Protein AF-R0AGB7-F1 (afdb_monomer_lite)

Structure (mmCIF, N/CA/C/O backbone):
data_AF-R0AGB7-F1
#
_entry.id   AF-R0AGB7-F1
#
loop_
_atom_site.group_PDB
_atom_site.id
_atom_site.type_symbol
_atom_site.label_atom_id
_atom_site.label_alt_id
_atom_site.label_comp_id
_atom_site.label_asym_id
_atom_site.label_entity_id
_atom_site.label_seq_id
_atom_site.pdbx_PDB_ins_code
_atom_site.Cartn_x
_atom_site.Cartn_y
_atom_site.Cartn_z
_atom_site.occupancy
_atom_site.B_iso_or_equiv
_atom_site.auth_seq_id
_atom_site.auth_comp_id
_atom_site.auth_asym_id
_atom_site.auth_atom_id
_atom_site.pdbx_PDB_model_num
ATOM 1 N N . MET A 1 1 ? 14.551 -3.564 -21.714 1.00 48.34 1 MET A N 1
ATOM 2 C CA . MET A 1 1 ? 14.029 -2.762 -20.595 1.00 48.34 1 MET A CA 1
ATOM 3 C C . MET A 1 1 ? 13.090 -3.671 -19.826 1.00 48.34 1 MET A C 1
ATOM 5 O O . MET A 1 1 ? 12.051 -4.036 -20.356 1.00 48.34 1 MET A O 1
ATOM 9 N N . THR A 1 2 ? 13.529 -4.186 -18.683 1.00 55.19 2 THR A N 1
ATOM 10 C CA . THR A 1 2 ? 12.694 -5.018 -17.810 1.00 55.19 2 THR A CA 1
ATOM 11 C C . THR A 1 2 ? 11.779 -4.091 -17.030 1.00 55.19 2 THR A C 1
ATOM 13 O O . THR A 1 2 ? 12.260 -3.230 -16.302 1.00 55.19 2 THR A O 1
ATOM 16 N N . THR A 1 3 ? 10.471 -4.218 -17.233 1.00 63.75 3 THR A N 1
ATOM 17 C CA . THR A 1 3 ? 9.470 -3.510 -16.433 1.00 63.75 3 THR A CA 1
ATOM 18 C C . THR A 1 3 ? 9.668 -3.885 -14.968 1.00 63.75 3 THR A C 1
ATOM 20 O O . THR A 1 3 ? 9.782 -5.070 -14.649 1.00 63.75 3 THR A O 1
ATOM 23 N N . LEU A 1 4 ? 9.748 -2.889 -14.090 1.00 74.00 4 LEU A N 1
ATOM 24 C CA . LEU A 1 4 ? 9.882 -3.125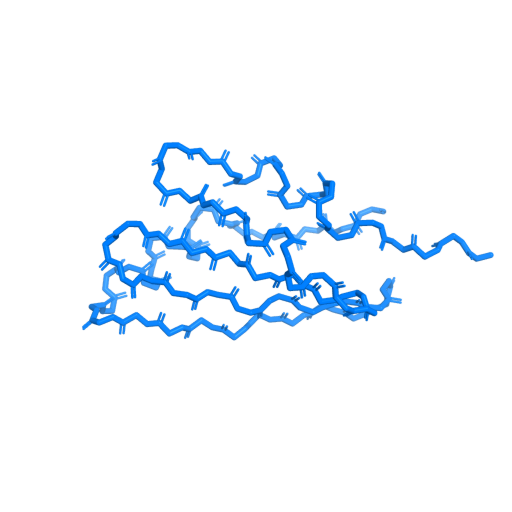 -12.662 1.00 74.00 4 LEU A CA 1
ATOM 25 C C . LEU A 1 4 ? 8.653 -3.874 -12.127 1.00 74.00 4 LEU A C 1
ATOM 27 O O . LEU A 1 4 ? 7.517 -3.485 -12.403 1.00 74.00 4 LEU A O 1
ATOM 31 N N . ASN A 1 5 ? 8.885 -4.932 -11.349 1.00 81.81 5 ASN A N 1
ATOM 32 C CA . ASN A 1 5 ? 7.818 -5.662 -10.672 1.00 81.81 5 ASN A CA 1
ATOM 33 C C . ASN A 1 5 ? 7.532 -5.015 -9.310 1.00 81.81 5 ASN A C 1
ATOM 35 O O . ASN A 1 5 ? 8.116 -5.394 -8.299 1.00 81.81 5 ASN A O 1
ATOM 39 N N . ILE A 1 6 ? 6.639 -4.028 -9.321 1.00 82.12 6 ILE A N 1
ATOM 40 C CA . ILE A 1 6 ? 6.242 -3.242 -8.149 1.00 82.12 6 ILE A CA 1
ATOM 41 C C . ILE A 1 6 ? 5.717 -4.102 -6.991 1.00 82.12 6 ILE A C 1
ATOM 43 O O . ILE A 1 6 ? 6.066 -3.843 -5.843 1.00 82.12 6 ILE A O 1
ATOM 47 N N . GLU A 1 7 ? 4.932 -5.146 -7.267 1.00 84.12 7 GLU A N 1
ATOM 48 C CA . GLU A 1 7 ? 4.381 -6.016 -6.220 1.00 84.12 7 GLU A CA 1
ATOM 49 C C . GLU A 1 7 ? 5.483 -6.747 -5.464 1.00 84.12 7 GLU A C 1
ATOM 51 O O . GLU A 1 7 ? 5.451 -6.831 -4.239 1.00 84.12 7 GLU A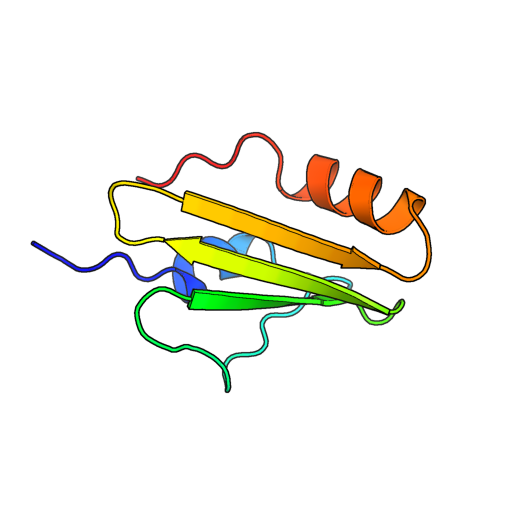 O 1
ATOM 56 N N . ARG A 1 8 ? 6.484 -7.254 -6.192 1.00 85.12 8 ARG A N 1
ATOM 57 C CA . ARG A 1 8 ? 7.605 -7.963 -5.578 1.00 85.12 8 ARG A CA 1
ATOM 58 C C . ARG A 1 8 ? 8.401 -7.050 -4.651 1.00 85.12 8 ARG A C 1
ATOM 60 O O . ARG A 1 8 ? 8.796 -7.487 -3.576 1.00 85.12 8 ARG A O 1
ATOM 67 N N . GLU A 1 9 ? 8.634 -5.806 -5.059 1.00 86.06 9 GLU A N 1
ATOM 68 C CA . GLU A 1 9 ? 9.374 -4.847 -4.235 1.00 86.06 9 GLU A CA 1
ATOM 69 C C . GLU A 1 9 ? 8.561 -4.424 -3.001 1.00 86.06 9 GLU A C 1
ATOM 71 O O . GLU A 1 9 ? 9.091 -4.403 -1.889 1.00 86.06 9 GLU A O 1
ATOM 76 N N . LEU A 1 10 ? 7.254 -4.181 -3.168 1.00 86.88 10 LEU A N 1
ATOM 77 C CA . LEU A 1 10 ? 6.345 -3.843 -2.068 1.00 86.88 10 LEU A CA 1
ATOM 78 C C . LEU A 1 10 ? 6.078 -5.007 -1.109 1.00 86.88 10 LEU A C 1
ATOM 80 O O . LEU A 1 10 ? 5.755 -4.777 0.054 1.00 86.88 10 LEU A O 1
ATOM 84 N N . GLY A 1 11 ? 6.255 -6.251 -1.555 1.00 86.94 11 GLY A N 1
ATOM 85 C CA . GLY A 1 11 ? 6.122 -7.437 -0.710 1.00 86.94 11 GLY A CA 1
ATOM 86 C C . GLY A 1 11 ? 7.026 -7.399 0.525 1.00 86.94 11 GLY A C 1
ATOM 87 O O . GLY A 1 11 ? 6.635 -7.896 1.575 1.00 86.94 11 GLY A O 1
ATOM 88 N N . ASN A 1 12 ? 8.184 -6.734 0.443 1.00 87.44 12 ASN A N 1
ATOM 89 C CA . ASN A 1 12 ? 9.089 -6.553 1.586 1.00 87.44 12 ASN A CA 1
ATOM 90 C C . ASN A 1 12 ? 8.529 -5.615 2.667 1.00 87.44 12 ASN A C 1
ATOM 92 O O . ASN A 1 12 ? 8.986 -5.651 3.807 1.00 87.44 12 ASN A O 1
ATOM 96 N N . PHE A 1 13 ? 7.556 -4.779 2.308 1.00 87.75 13 PHE A N 1
ATOM 97 C CA . PHE A 1 13 ? 6.874 -3.855 3.211 1.00 87.75 13 PHE A CA 1
ATOM 98 C C . PHE A 1 13 ? 5.531 -4.415 3.694 1.00 87.75 13 PHE A C 1
ATOM 100 O O . PHE A 1 13 ? 4.893 -3.815 4.554 1.00 87.75 13 PHE A O 1
ATOM 107 N N . CYS A 1 14 ? 5.096 -5.570 3.190 1.00 90.19 14 CYS A N 1
ATOM 108 C CA . CYS A 1 14 ? 3.920 -6.247 3.720 1.00 90.19 14 CYS A CA 1
ATOM 109 C C . CYS A 1 14 ? 4.241 -6.927 5.051 1.00 90.19 14 CYS A C 1
ATOM 111 O O . CYS A 1 14 ? 5.314 -7.503 5.235 1.00 90.19 14 CYS A O 1
ATOM 113 N N . ASN A 1 15 ? 3.291 -6.888 5.977 1.00 90.56 15 ASN A N 1
ATOM 114 C CA . ASN A 1 15 ? 3.383 -7.547 7.274 1.00 90.56 15 ASN A CA 1
ATOM 115 C C . ASN A 1 15 ? 1.975 -7.874 7.800 1.00 90.56 15 ASN A C 1
ATOM 117 O O . ASN A 1 15 ? 1.023 -7.961 7.030 1.00 90.56 15 ASN A O 1
ATOM 121 N N . GLU A 1 16 ? 1.849 -8.080 9.109 1.00 90.00 16 GLU A N 1
ATOM 122 C CA . GLU A 1 16 ? 0.573 -8.360 9.777 1.00 90.00 16 GLU A CA 1
ATOM 123 C C . GLU A 1 16 ? -0.444 -7.215 9.650 1.00 90.00 16 GLU A C 1
ATOM 125 O O . GLU A 1 16 ? -1.635 -7.468 9.727 1.00 90.00 16 GLU A O 1
ATOM 130 N N . ASN A 1 17 ? 0.022 -5.979 9.449 1.00 89.69 17 ASN A N 1
ATOM 131 C CA . ASN A 1 17 ? -0.810 -4.778 9.387 1.00 89.69 17 ASN A CA 1
ATOM 132 C C . ASN A 1 17 ? -0.953 -4.210 7.971 1.00 89.69 17 ASN A C 1
ATOM 134 O O . ASN A 1 17 ? -1.860 -3.418 7.736 1.00 89.69 17 ASN A O 1
ATOM 138 N N . TYR A 1 18 ? -0.038 -4.540 7.057 1.00 92.19 18 TYR A N 1
ATOM 139 C CA . TYR A 1 18 ? -0.011 -4.013 5.696 1.00 92.19 18 TYR A CA 1
ATOM 140 C C . TYR A 1 18 ? -0.039 -5.145 4.679 1.00 92.19 18 TYR A C 1
ATOM 142 O O . TYR A 1 18 ? 0.820 -6.030 4.678 1.00 92.19 18 TYR A O 1
ATOM 150 N N . HIS A 1 19 ? -1.003 -5.078 3.771 1.00 93.06 19 HIS A N 1
ATOM 151 C CA . HIS A 1 19 ? -1.281 -6.126 2.801 1.00 93.06 19 HIS A CA 1
ATOM 152 C C . HIS A 1 19 ? -1.342 -5.557 1.390 1.00 93.06 19 HIS A C 1
ATOM 154 O O . HIS A 1 19 ? -1.842 -4.455 1.177 1.00 93.06 19 HIS A O 1
ATOM 160 N N . LEU A 1 20 ? -0.868 -6.328 0.413 1.00 92.19 20 LEU A N 1
ATOM 161 C CA . LEU A 1 20 ? -1.039 -6.009 -0.999 1.00 92.19 20 LEU A CA 1
ATOM 162 C C . LEU A 1 20 ? -2.361 -6.563 -1.515 1.00 92.19 20 LEU A C 1
ATOM 164 O O . LEU A 1 20 ? -2.673 -7.742 -1.349 1.00 92.19 20 LEU A O 1
ATOM 168 N N . LEU A 1 21 ? -3.098 -5.717 -2.222 1.00 89.44 21 LEU A N 1
ATOM 169 C CA . LEU A 1 21 ? -4.272 -6.109 -2.977 1.00 89.44 21 LEU A CA 1
ATOM 170 C C . LEU A 1 21 ? -3.843 -6.541 -4.388 1.00 89.44 21 LEU A C 1
ATOM 172 O O . LEU A 1 21 ? -3.888 -5.763 -5.341 1.00 89.44 21 LEU A O 1
ATOM 176 N N . SER A 1 22 ? -3.407 -7.795 -4.505 1.00 76.31 22 SER A N 1
ATOM 177 C CA . SER A 1 22 ? -2.846 -8.389 -5.733 1.00 76.31 22 SER A CA 1
ATOM 178 C C . SER A 1 22 ? -3.816 -8.427 -6.921 1.00 76.31 22 SER A C 1
ATOM 180 O O . SER A 1 22 ? -3.404 -8.474 -8.077 1.00 76.31 22 SER A O 1
ATOM 182 N N . GLU A 1 23 ? -5.122 -8.354 -6.664 1.00 78.31 23 GLU A N 1
ATOM 183 C CA . GLU A 1 23 ? -6.152 -8.313 -7.710 1.00 78.31 23 GLU A CA 1
ATOM 184 C C . GLU A 1 23 ? -6.173 -6.984 -8.488 1.00 78.31 23 GLU A C 1
ATOM 186 O O . GLU A 1 23 ? -6.720 -6.924 -9.589 1.00 78.31 23 GLU A O 1
ATOM 191 N N . TYR A 1 24 ? -5.560 -5.922 -7.948 1.00 70.62 24 TYR A N 1
ATOM 192 C CA . TYR A 1 24 ? -5.538 -4.579 -8.543 1.00 70.62 24 TYR A CA 1
ATOM 193 C C . TYR A 1 24 ? -4.216 -4.218 -9.235 1.00 70.62 24 TYR A C 1
ATOM 195 O O . TYR A 1 24 ? -3.964 -3.047 -9.531 1.00 70.62 24 TYR A O 1
ATOM 203 N N . HIS A 1 25 ? -3.381 -5.208 -9.553 1.00 68.31 25 HIS A N 1
ATOM 204 C CA . HIS A 1 25 ? -2.137 -4.960 -10.270 1.00 68.31 25 HIS A CA 1
ATOM 205 C C . HIS A 1 25 ? -2.376 -4.653 -11.752 1.00 68.31 25 HIS A C 1
A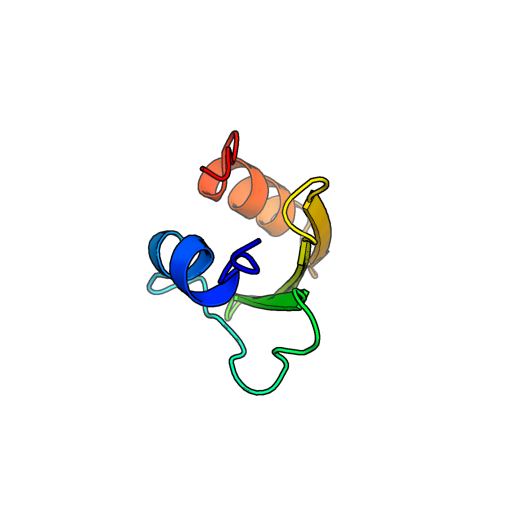TOM 207 O O . HIS A 1 25 ? -2.655 -5.528 -12.575 1.00 68.31 25 HIS A O 1
ATOM 213 N N . VAL A 1 26 ? -2.244 -3.373 -12.102 1.00 70.25 26 VAL A N 1
ATOM 214 C CA . VAL A 1 26 ? -2.465 -2.868 -13.460 1.00 70.25 26 VAL A CA 1
ATOM 215 C C . VAL A 1 26 ? -1.301 -1.962 -13.851 1.00 70.25 26 VAL A C 1
ATOM 217 O O . VAL A 1 26 ? -1.110 -0.910 -13.259 1.00 70.25 26 VAL A O 1
ATOM 220 N N . TYR A 1 27 ? -0.523 -2.337 -14.870 1.00 73.19 27 TYR A N 1
ATOM 221 C CA . TYR A 1 27 ? 0.491 -1.469 -15.501 1.00 73.19 27 TYR A CA 1
ATOM 222 C C . TYR A 1 27 ? 1.400 -0.682 -14.526 1.00 73.19 27 TYR A C 1
ATOM 224 O O . TYR A 1 27 ? 1.529 0.537 -14.635 1.00 73.19 27 TYR A O 1
ATOM 232 N N . GLY A 1 28 ? 2.055 -1.368 -13.581 1.00 76.38 28 GLY A N 1
ATOM 233 C CA . GLY A 1 28 ? 2.982 -0.721 -12.640 1.00 76.38 28 GLY A CA 1
ATOM 234 C C . GLY A 1 28 ? 2.291 0.011 -11.487 1.00 76.38 28 GLY A C 1
ATOM 235 O O . GLY A 1 28 ? 2.905 0.834 -10.815 1.00 76.38 28 GLY A O 1
ATOM 236 N N . ILE A 1 29 ? 1.014 -0.280 -11.255 1.00 84.81 29 ILE A N 1
ATOM 237 C CA . ILE A 1 29 ? 0.248 0.163 -10.095 1.00 84.81 29 ILE A CA 1
ATOM 238 C C . ILE A 1 29 ? 0.070 -1.014 -9.140 1.00 84.81 29 ILE A C 1
ATOM 240 O O . ILE A 1 29 ? -0.273 -2.110 -9.578 1.00 84.81 29 ILE A O 1
ATOM 244 N N . ALA A 1 30 ? 0.242 -0.760 -7.849 1.00 88.94 30 ALA A N 1
ATOM 245 C CA . ALA A 1 30 ? -0.087 -1.660 -6.759 1.00 88.94 30 ALA A CA 1
ATOM 246 C C . ALA A 1 30 ? -0.881 -0.910 -5.686 1.00 88.94 30 ALA A C 1
ATOM 248 O O . ALA A 1 30 ? -0.705 0.294 -5.487 1.00 88.94 30 ALA A O 1
ATOM 249 N N . VAL A 1 31 ? -1.749 -1.630 -4.983 1.00 90.75 31 VAL A N 1
ATOM 250 C CA . VAL A 1 31 ? -2.523 -1.085 -3.867 1.00 90.75 31 VAL A CA 1
ATOM 251 C C . VAL A 1 31 ? -2.126 -1.830 -2.604 1.00 90.75 31 VAL A C 1
ATOM 253 O O . VAL A 1 31 ? -2.173 -3.057 -2.570 1.00 90.75 31 VAL A O 1
ATOM 256 N N . MET A 1 32 ? -1.734 -1.083 -1.579 1.00 92.00 32 MET A N 1
ATOM 257 C CA . MET A 1 32 ? -1.478 -1.594 -0.240 1.00 92.00 32 MET A CA 1
ATOM 258 C C . MET A 1 32 ? -2.570 -1.091 0.701 1.00 92.00 32 MET A C 1
ATOM 260 O O . MET A 1 32 ? -3.046 0.029 0.545 1.00 92.00 32 MET A O 1
ATOM 264 N N . TYR A 1 33 ? -2.989 -1.894 1.666 1.00 93.50 33 TYR A N 1
ATOM 265 C CA . TYR A 1 33 ? -4.012 -1.503 2.630 1.00 93.50 33 TYR A CA 1
ATOM 266 C C . TYR A 1 33 ? -3.686 -2.031 4.024 1.00 93.50 33 TYR A C 1
ATOM 268 O O . TYR A 1 33 ? -2.858 -2.931 4.167 1.00 93.50 33 TYR A O 1
ATOM 276 N N . SER A 1 34 ? -4.333 -1.461 5.039 1.00 92.50 34 SER A N 1
ATOM 277 C CA . SER A 1 34 ? -4.305 -1.971 6.408 1.00 92.50 34 SER A CA 1
ATOM 278 C C . SER A 1 34 ? -5.697 -2.341 6.899 1.00 92.50 34 SER A C 1
ATOM 280 O O . SER A 1 34 ? -6.702 -1.775 6.460 1.00 92.50 34 SER A O 1
ATOM 282 N N . ASP A 1 35 ? -5.749 -3.237 7.881 1.00 88.12 35 ASP A N 1
ATOM 283 C CA . ASP A 1 35 ? -6.999 -3.643 8.535 1.00 88.12 35 ASP A CA 1
ATOM 284 C C . ASP A 1 35 ? -7.686 -2.488 9.280 1.00 88.12 35 ASP A C 1
ATOM 286 O O . ASP A 1 35 ? -8.897 -2.504 9.504 1.00 88.12 35 ASP A O 1
ATOM 290 N N . ASN A 1 36 ? -6.930 -1.440 9.616 1.00 86.81 36 ASN A N 1
ATOM 291 C CA . ASN A 1 36 ? -7.432 -0.270 10.332 1.00 86.81 36 ASN A CA 1
ATOM 292 C C . ASN A 1 36 ? -8.003 0.816 9.399 1.00 86.81 36 ASN A C 1
ATOM 294 O O . ASN A 1 36 ? -8.37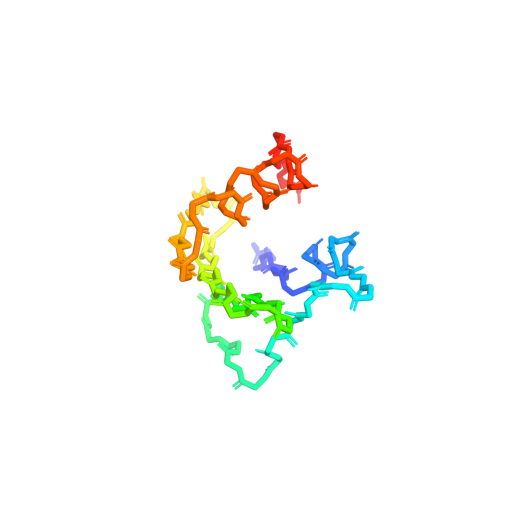5 1.894 9.870 1.00 86.81 36 ASN A O 1
ATOM 298 N N . GLY A 1 37 ? -8.111 0.539 8.095 1.00 86.44 37 GLY A N 1
ATOM 299 C CA . GLY A 1 37 ? -8.771 1.416 7.126 1.00 86.44 37 GLY A CA 1
ATOM 300 C C . GLY A 1 37 ? -7.845 2.367 6.366 1.00 86.44 37 GLY A C 1
ATOM 301 O O . GLY A 1 37 ? -8.333 3.357 5.819 1.00 86.44 37 GLY A O 1
ATOM 302 N N . LEU A 1 38 ? -6.541 2.081 6.306 1.00 93.50 38 LEU A N 1
ATOM 303 C CA . LEU A 1 38 ? -5.616 2.769 5.403 1.00 93.50 38 LEU A CA 1
ATOM 304 C C . LEU A 1 38 ? -5.624 2.098 4.028 1.00 93.50 38 LEU A C 1
ATOM 306 O O . LEU A 1 38 ? -5.593 0.874 3.931 1.00 93.50 38 LEU A O 1
ATOM 310 N N . ILE A 1 39 ? -5.604 2.899 2.965 1.00 93.06 39 ILE A N 1
ATOM 311 C CA . ILE A 1 39 ? -5.407 2.455 1.583 1.00 93.06 39 ILE A CA 1
ATOM 312 C C . ILE A 1 39 ? -4.355 3.354 0.933 1.00 93.06 39 ILE A C 1
ATOM 314 O O . ILE A 1 39 ? -4.487 4.575 0.918 1.00 93.06 39 ILE A O 1
ATOM 318 N N . ALA A 1 40 ? -3.322 2.747 0.360 1.00 92.25 40 ALA A N 1
ATOM 319 C CA . ALA A 1 40 ? -2.240 3.399 -0.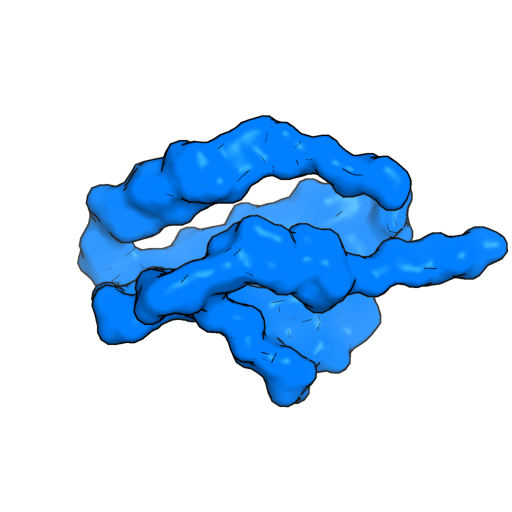358 1.00 92.25 40 ALA A CA 1
ATOM 320 C C . ALA A 1 40 ? -2.156 2.887 -1.797 1.00 92.25 40 ALA A C 1
ATOM 322 O O . ALA A 1 40 ? -1.987 1.698 -2.057 1.00 92.25 40 ALA A O 1
ATOM 323 N N . TRP A 1 41 ? -2.247 3.812 -2.741 1.00 91.00 41 TRP A N 1
ATOM 324 C CA . TRP A 1 41 ? -2.124 3.585 -4.168 1.00 91.00 41 TRP A CA 1
ATOM 325 C C . TRP A 1 41 ? -0.712 3.951 -4.613 1.00 91.00 41 TRP A C 1
ATOM 327 O O . TRP A 1 41 ? -0.323 5.118 -4.582 1.00 91.00 41 TRP A O 1
ATOM 337 N N . ILE A 1 42 ? 0.061 2.954 -5.026 1.00 88.50 42 ILE A N 1
ATOM 338 C CA . ILE A 1 42 ? 1.475 3.096 -5.361 1.00 88.50 42 ILE A CA 1
ATOM 339 C C . ILE A 1 42 ? 1.627 2.851 -6.853 1.00 88.50 42 ILE A C 1
ATOM 341 O O . ILE A 1 42 ? 1.202 1.826 -7.377 1.00 88.50 42 ILE A O 1
ATOM 345 N N . ARG A 1 43 ? 2.228 3.799 -7.564 1.00 86.62 43 ARG A N 1
ATOM 346 C CA . ARG A 1 43 ? 2.440 3.717 -9.008 1.00 86.62 43 ARG A CA 1
ATOM 347 C C . ARG A 1 43 ? 3.905 3.901 -9.328 1.00 86.62 43 ARG A C 1
ATOM 349 O O . ARG A 1 43 ? 4.543 4.801 -8.796 1.00 86.62 43 ARG A O 1
ATOM 356 N N . SER A 1 44 ? 4.398 3.127 -10.283 1.00 80.88 44 SER A N 1
ATOM 357 C CA . SER A 1 44 ? 5.713 3.325 -10.861 1.00 80.88 44 SER A CA 1
ATOM 358 C C . SER A 1 44 ? 5.834 2.797 -12.275 1.00 80.88 44 SER A C 1
ATOM 360 O O . SER A 1 44 ? 5.205 1.818 -12.666 1.00 80.88 44 SER A O 1
ATOM 362 N N . ASN A 1 45 ? 6.699 3.448 -13.040 1.00 76.56 45 ASN A N 1
ATOM 363 C CA . ASN A 1 45 ? 7.053 3.056 -14.400 1.00 76.56 45 ASN A CA 1
ATOM 364 C C . ASN A 1 45 ? 8.551 2.731 -14.559 1.00 76.56 45 ASN A C 1
ATOM 366 O O . ASN A 1 45 ? 9.044 2.664 -15.684 1.00 76.56 45 ASN A O 1
ATOM 370 N N . GLY A 1 46 ? 9.280 2.559 -13.450 1.00 70.00 46 GLY A N 1
ATOM 371 C CA . GLY A 1 46 ? 10.729 2.321 -13.443 1.00 70.00 46 GLY A CA 1
ATOM 372 C C . GLY A 1 46 ? 11.597 3.582 -13.572 1.00 70.00 46 GLY A C 1
ATOM 373 O O . GLY A 1 46 ? 12.810 3.482 -13.431 1.00 70.00 46 GLY A O 1
ATOM 374 N N . PHE A 1 47 ? 11.004 4.759 -13.800 1.00 66.25 47 PHE A N 1
ATOM 375 C CA . PHE A 1 47 ? 11.702 6.056 -13.772 1.00 66.25 47 PHE A CA 1
ATOM 376 C C . PHE A 1 47 ? 11.120 7.028 -12.745 1.00 66.25 47 PHE A C 1
ATOM 378 O O . PHE A 1 47 ? 11.824 7.905 -12.254 1.00 66.25 47 PHE A O 1
ATOM 385 N N . TYR A 1 48 ? 9.829 6.897 -12.453 1.00 65.12 48 TYR A N 1
ATOM 386 C CA . TYR A 1 48 ? 9.100 7.717 -11.501 1.00 65.12 48 TYR A CA 1
ATOM 387 C C . TYR A 1 48 ? 8.253 6.810 -10.622 1.00 65.12 48 TYR A C 1
ATOM 389 O O . TYR A 1 48 ? 7.649 5.866 -11.137 1.00 65.12 48 TYR A O 1
ATOM 397 N N . ALA A 1 49 ? 8.197 7.120 -9.331 1.00 77.62 49 ALA A N 1
ATOM 398 C CA . ALA A 1 49 ? 7.327 6.466 -8.367 1.00 77.62 49 ALA A CA 1
ATOM 399 C C . ALA A 1 49 ? 6.496 7.518 -7.629 1.00 77.62 49 ALA A C 1
ATOM 401 O O . ALA A 1 49 ? 6.945 8.646 -7.430 1.00 77.62 49 ALA A O 1
ATOM 402 N N . ASP A 1 50 ? 5.270 7.154 -7.278 1.00 85.25 50 ASP A N 1
ATOM 403 C CA . ASP A 1 50 ? 4.290 8.044 -6.668 1.00 85.25 50 ASP A CA 1
ATOM 404 C C . ASP A 1 50 ? 3.369 7.244 -5.741 1.00 85.25 50 ASP A C 1
ATOM 406 O O . ASP A 1 50 ? 3.020 6.100 -6.050 1.00 85.25 50 ASP A O 1
ATOM 410 N N . ILE A 1 51 ? 2.997 7.837 -4.606 1.00 88.00 51 ILE A N 1
ATOM 411 C CA . ILE A 1 51 ? 2.205 7.196 -3.553 1.00 88.00 51 ILE A CA 1
ATOM 412 C C . ILE A 1 51 ? 1.085 8.142 -3.154 1.00 88.00 51 ILE A C 1
ATOM 414 O O . ILE A 1 51 ? 1.330 9.242 -2.669 1.00 88.00 51 ILE A O 1
ATOM 418 N N . HIS A 1 52 ? -0.149 7.685 -3.321 1.00 90.19 52 HIS A N 1
ATOM 419 C CA . HIS A 1 52 ? -1.337 8.370 -2.834 1.00 90.19 52 HIS A CA 1
ATOM 420 C C . HIS A 1 52 ? -1.967 7.526 -1.735 1.00 90.19 52 HIS A C 1
ATOM 422 O O . HIS A 1 52 ? -2.481 6.447 -2.016 1.00 90.19 52 HIS A O 1
ATOM 428 N N . ALA A 1 53 ? -1.932 8.001 -0.493 1.00 91.81 53 ALA A N 1
ATOM 429 C CA . ALA A 1 53 ? -2.512 7.297 0.643 1.00 91.81 53 ALA A CA 1
ATOM 430 C C . ALA A 1 53 ? -3.698 8.065 1.229 1.00 91.81 53 ALA A C 1
ATOM 432 O O . ALA A 1 53 ? -3.673 9.290 1.336 1.00 91.81 53 ALA A O 1
ATOM 433 N N . GLY A 1 54 ? -4.737 7.322 1.596 1.00 93.19 54 GLY A N 1
ATOM 434 C CA . GLY A 1 54 ? -5.896 7.803 2.330 1.00 93.19 54 GLY A CA 1
ATOM 435 C C . GLY A 1 54 ? -6.152 6.901 3.528 1.00 93.19 54 GLY A C 1
ATOM 436 O O . GLY A 1 54 ? -6.025 5.681 3.434 1.00 93.19 54 GLY A O 1
ATOM 437 N N . ALA A 1 55 ? -6.506 7.503 4.654 1.00 93.56 55 ALA A N 1
ATOM 438 C CA . ALA A 1 55 ? -6.836 6.789 5.876 1.00 93.56 55 ALA A CA 1
ATOM 439 C C . ALA A 1 55 ? -7.921 7.539 6.645 1.00 93.56 55 ALA A C 1
ATOM 441 O O . ALA A 1 55 ? -8.109 8.743 6.460 1.00 93.56 55 ALA A O 1
ATOM 442 N N . ASN A 1 56 ? -8.622 6.819 7.518 1.00 89.12 56 ASN A N 1
ATOM 443 C CA . ASN A 1 56 ? -9.619 7.418 8.407 1.00 89.12 56 ASN A CA 1
ATOM 444 C C . ASN A 1 56 ? -8.983 8.254 9.530 1.00 89.12 56 ASN A C 1
ATOM 446 O O . ASN A 1 56 ? -9.630 9.163 10.044 1.00 89.12 56 ASN A O 1
ATOM 450 N N . ASP A 1 57 ? -7.743 7.935 9.908 1.00 91.06 57 ASP A N 1
ATOM 451 C CA . ASP A 1 57 ? -6.967 8.633 10.932 1.00 91.06 57 ASP A CA 1
ATOM 452 C C . ASP A 1 57 ? -5.589 9.000 10.362 1.00 91.06 57 ASP A C 1
ATOM 454 O O . ASP A 1 57 ? -4.914 8.164 9.755 1.00 91.06 57 ASP A O 1
ATOM 458 N N . GLU A 1 58 ? -5.179 10.251 10.559 1.00 90.06 58 GLU A N 1
ATOM 459 C CA . GLU A 1 58 ? -3.911 10.804 10.078 1.00 90.06 58 GLU A CA 1
ATOM 460 C C . GLU A 1 58 ? -2.699 10.071 10.671 1.00 90.06 58 GLU A C 1
ATOM 462 O O . GLU A 1 58 ? -1.712 9.863 9.966 1.00 90.06 58 GLU A O 1
ATOM 467 N N . VAL A 1 59 ? -2.815 9.540 11.895 1.00 90.81 59 VAL A N 1
ATOM 468 C CA . VAL A 1 59 ? -1.766 8.720 12.532 1.00 90.81 59 VAL A CA 1
ATOM 469 C C . VAL A 1 59 ? -1.404 7.500 11.678 1.00 90.81 59 VAL A C 1
ATOM 471 O O . VAL A 1 59 ? -0.260 7.049 11.672 1.00 90.81 59 VAL A O 1
ATOM 474 N N . GLN A 1 60 ? -2.355 6.960 10.909 1.00 90.44 60 GLN A N 1
ATOM 475 C CA . GLN A 1 60 ? -2.078 5.835 10.014 1.00 90.44 60 GLN A CA 1
ATOM 476 C C . GLN A 1 60 ? -1.233 6.255 8.808 1.00 90.44 60 GLN A C 1
ATOM 478 O O . GLN A 1 60 ? -0.412 5.469 8.341 1.00 90.44 60 GLN A O 1
ATOM 483 N N . LEU A 1 61 ? -1.415 7.481 8.306 1.00 90.62 61 LEU A N 1
ATOM 484 C CA . LEU A 1 61 ? -0.610 8.019 7.206 1.00 90.62 61 LEU A CA 1
ATOM 485 C C . LEU A 1 61 ? 0.829 8.268 7.662 1.00 90.62 61 LEU A C 1
ATOM 487 O O . LEU A 1 61 ? 1.763 7.929 6.936 1.00 90.62 61 LEU A O 1
ATOM 491 N N . GLU A 1 62 ? 1.007 8.798 8.874 1.00 90.81 62 GLU A N 1
ATOM 492 C CA . GLU A 1 62 ? 2.325 8.977 9.492 1.00 90.81 62 GLU A CA 1
ATOM 493 C C . GLU 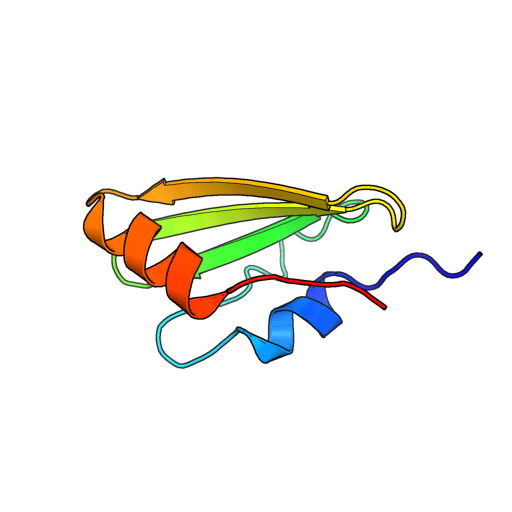A 1 62 ? 3.024 7.628 9.700 1.00 90.81 62 GLU A C 1
ATOM 495 O O . GLU A 1 62 ? 4.154 7.440 9.249 1.00 90.81 62 GLU A O 1
ATOM 500 N N . ALA A 1 63 ? 2.322 6.648 10.279 1.00 90.75 63 ALA A N 1
ATOM 501 C CA . ALA A 1 63 ? 2.853 5.304 10.490 1.00 90.75 63 ALA A CA 1
ATOM 502 C C . ALA A 1 63 ? 3.213 4.596 9.173 1.00 90.75 63 ALA A C 1
ATOM 504 O O . ALA A 1 63 ? 4.211 3.877 9.106 1.00 90.75 63 ALA A O 1
ATOM 505 N N . LEU A 1 64 ? 2.425 4.797 8.111 1.00 90.25 64 LEU A N 1
ATOM 506 C CA . LEU A 1 64 ? 2.751 4.292 6.779 1.00 90.25 64 LEU A CA 1
ATOM 507 C C . LEU A 1 64 ? 4.028 4.946 6.240 1.00 90.25 64 LEU A C 1
ATOM 509 O O . LEU A 1 64 ? 4.890 4.248 5.712 1.00 90.25 64 LEU A O 1
ATOM 513 N N . ALA A 1 65 ? 4.148 6.270 6.350 1.00 88.56 65 ALA A N 1
ATOM 514 C CA . ALA A 1 65 ? 5.316 6.999 5.869 1.00 88.56 65 ALA A CA 1
ATOM 515 C C . ALA A 1 65 ? 6.596 6.558 6.597 1.00 88.56 65 ALA A C 1
ATOM 517 O O . ALA A 1 65 ? 7.620 6.336 5.950 1.00 88.56 65 ALA A O 1
ATOM 518 N N . GLU A 1 66 ? 6.530 6.362 7.916 1.00 90.00 66 GLU A N 1
ATOM 519 C CA . GLU A 1 66 ? 7.637 5.807 8.702 1.00 90.00 66 GLU A CA 1
ATOM 520 C C . GLU A 1 66 ? 7.985 4.374 8.284 1.00 90.00 66 GLU A C 1
ATOM 522 O O . GLU A 1 66 ? 9.162 4.045 8.132 1.00 90.00 66 GLU A O 1
ATOM 527 N N . HIS A 1 67 ? 6.972 3.531 8.058 1.00 89.94 67 HIS A N 1
ATOM 528 C CA . HIS A 1 67 ? 7.155 2.128 7.678 1.00 89.94 67 HIS A CA 1
ATOM 529 C C . HIS A 1 67 ? 7.780 1.962 6.289 1.00 89.94 67 HIS A C 1
ATOM 531 O O . HIS A 1 67 ? 8.649 1.115 6.088 1.00 89.94 67 HIS A O 1
ATOM 537 N N . LEU A 1 68 ? 7.353 2.778 5.325 1.00 87.38 68 LEU A N 1
ATOM 538 C CA . LEU A 1 68 ? 7.914 2.778 3.976 1.00 87.38 68 LEU A CA 1
ATOM 539 C C . LEU A 1 68 ? 9.305 3.426 3.937 1.00 87.38 68 LEU A C 1
ATOM 541 O O . LEU A 1 68 ? 10.159 3.017 3.148 1.00 87.38 68 LEU A O 1
ATOM 545 N N . GLY A 1 69 ? 9.547 4.423 4.792 1.00 85.06 69 GLY A N 1
ATOM 546 C CA . GLY A 1 69 ? 10.790 5.182 4.826 1.00 85.06 69 GLY A CA 1
ATOM 547 C C . GLY A 1 69 ? 11.131 5.834 3.478 1.00 85.06 69 GLY A C 1
ATOM 548 O O . GLY A 1 69 ? 10.271 6.090 2.632 1.00 85.06 69 GLY A O 1
ATOM 549 N N . ALA A 1 70 ? 12.421 6.103 3.257 1.00 71.69 70 ALA A N 1
ATOM 550 C CA . ALA A 1 70 ? 12.923 6.536 1.954 1.00 71.69 70 ALA A CA 1
ATOM 551 C C . ALA A 1 70 ? 13.002 5.330 1.003 1.00 71.69 70 ALA A C 1
ATOM 553 O O . ALA A 1 70 ? 14.040 4.677 0.894 1.00 71.69 70 ALA A O 1
ATOM 554 N N . MET A 1 71 ? 11.890 5.002 0.344 1.00 70.31 71 MET A N 1
ATOM 555 C CA . MET A 1 71 ? 11.869 3.927 -0.646 1.00 70.31 71 MET A CA 1
ATOM 556 C C . MET A 1 71 ? 12.700 4.295 -1.880 1.00 70.31 71 MET A C 1
ATOM 558 O O . MET A 1 71 ? 12.303 5.139 -2.681 1.00 70.31 71 MET A O 1
ATOM 562 N N . GLU A 1 72 ? 13.821 3.603 -2.075 1.00 65.69 72 GLU A N 1
ATOM 563 C CA . GLU A 1 72 ? 14.595 3.628 -3.318 1.00 65.69 72 GLU A CA 1
ATOM 564 C C . GLU A 1 72 ? 14.425 2.307 -4.064 1.00 65.69 72 GLU A C 1
ATOM 566 O O . GLU A 1 72 ? 14.648 1.225 -3.519 1.00 65.69 72 GLU A O 1
ATOM 571 N N . TRP A 1 73 ? 14.002 2.394 -5.321 1.00 65.06 73 TRP A N 1
ATOM 572 C CA . TRP A 1 73 ? 13.727 1.231 -6.157 1.00 65.06 73 TRP A CA 1
ATOM 573 C C . TRP A 1 73 ? 14.954 0.992 -7.047 1.00 65.06 73 TRP A C 1
ATOM 575 O O . TRP A 1 73 ? 15.418 1.928 -7.699 1.00 65.06 73 TRP A O 1
ATOM 585 N N . LYS A 1 74 ? 15.515 -0.223 -7.028 1.00 55.81 74 LYS A N 1
ATOM 586 C CA . LYS A 1 74 ? 16.729 -0.589 -7.784 1.00 55.81 74 LYS A CA 1
ATOM 587 C C . LYS A 1 74 ? 16.425 -1.209 -9.141 1.00 55.81 74 LYS A C 1
ATOM 589 O O . LYS A 1 74 ? 15.446 -1.981 -9.237 1.00 55.81 74 LYS A O 1
#

Radius of gyration: 11.9 Å; chains: 1; bounding box: 26×19×33 Å

Sequence (74 aa):
MTTLNIERELGNFCNENYHLLSEYHVYGIAVMYSDNGLIAWIRSNGFYADIHAGANDEVQLEALAEHLGAMEWK

Organism: NCBI:txid997894

pLDDT: mean 83.25, std 10.48, range [48.34, 93.56]

Secondary structure (DSSP, 8-state):
-PPP-HHHHHGGG--SSEEE-GGG-BTTEEEEEETTS-EEEEEE-SS-EEEEEE-SSHHHHHHHHHHH-S----

Foldseek 3Di:
DDWDPLCVLCVVLDDPFKDWPVVPDDQQWTWIGGPQAKIWIWGDRPPDIDIDIDGPDVVVVVVVCVSCDPDDDD